Protein AF-I4GX04-F1 (afdb_monomer)

Foldseek 3Di:
DDDDDDDPVNVVVLVVVLVVLCVVPNCRSVVVVVVVVVVVVVCVVPVPPDDDDDPPPPD

Radius of gyration: 13.96 Å; Cα contacts (8 Å, |Δi|>4): 27; chains: 1; bounding box: 26×26×37 Å

Organism: NCBI:txid1160282

InterPro domains:
  IPR035093 Toxin-antitoxin system, RelE/ParE toxin domain superfamily [G3DSA:3.30.2310.20] (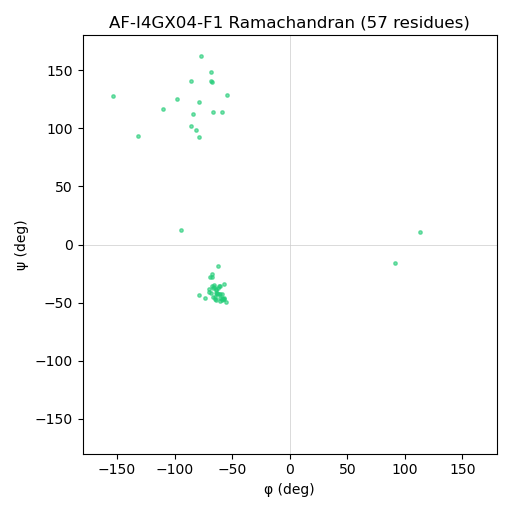3-59)

Sequence (59 aa):
MKPVIIHSEATRELDNAIQYYEKQKIGLGLDLLSEIEQALEKIQINPNLGTAHTIEGVR

pLDDT: mean 88.99, std 12.98, range [42.94, 98.12]

Structure (mmCIF, N/CA/C/O backbone):
data_AF-I4GX04-F1
#
_entry.id   AF-I4GX04-F1
#
loop_
_atom_site.group_PDB
_atom_site.id
_atom_site.type_symbol
_atom_site.label_atom_id
_atom_site.label_alt_id
_atom_site.label_comp_id
_atom_site.label_asym_id
_atom_site.label_entity_id
_atom_site.label_seq_id
_atom_site.pdbx_PDB_ins_code
_atom_site.Cartn_x
_atom_site.Cartn_y
_atom_site.Cartn_z
_atom_site.occupancy
_atom_site.B_iso_or_equiv
_atom_site.auth_seq_id
_atom_site.auth_comp_id
_atom_site.auth_asym_id
_atom_site.auth_atom_id
_atom_site.pdbx_PDB_model_num
ATOM 1 N N . MET A 1 1 ? 13.931 9.743 -13.022 1.00 69.44 1 MET A N 1
ATOM 2 C CA . MET A 1 1 ? 13.212 8.502 -12.652 1.00 69.44 1 MET A CA 1
ATOM 3 C C . MET A 1 1 ? 11.916 8.439 -13.438 1.00 69.44 1 MET A C 1
ATOM 5 O O . MET A 1 1 ? 11.387 9.495 -13.769 1.00 69.44 1 MET A O 1
ATOM 9 N N . LYS A 1 2 ? 11.434 7.244 -13.798 1.00 75.00 2 LYS A N 1
ATOM 10 C CA . LYS A 1 2 ? 10.126 7.131 -14.461 1.00 75.00 2 LYS A CA 1
ATOM 11 C C . LYS A 1 2 ? 9.022 7.506 -13.457 1.00 75.00 2 LYS A C 1
ATOM 13 O O . LYS A 1 2 ? 9.168 7.184 -12.276 1.00 75.00 2 LYS A O 1
ATOM 18 N N . PRO A 1 3 ? 7.966 8.217 -13.875 1.00 82.56 3 PRO A N 1
ATOM 19 C CA . PRO A 1 3 ? 6.836 8.482 -12.994 1.00 82.56 3 PRO A CA 1
ATOM 20 C C . PRO A 1 3 ? 6.095 7.174 -12.693 1.00 82.56 3 PRO A C 1
ATOM 22 O O . PRO A 1 3 ? 5.920 6.342 -13.584 1.00 82.56 3 PRO A O 1
ATOM 25 N N . VAL A 1 4 ? 5.666 6.998 -11.442 1.00 87.62 4 VAL A N 1
ATOM 26 C CA . VAL A 1 4 ? 4.726 5.935 -11.068 1.00 87.62 4 VAL A CA 1
ATOM 27 C C . VAL A 1 4 ? 3.331 6.405 -11.473 1.00 87.62 4 VAL A C 1
ATOM 29 O O . VAL A 1 4 ? 2.895 7.474 -11.054 1.00 87.62 4 VAL A O 1
ATOM 32 N N . ILE A 1 5 ? 2.648 5.627 -12.310 1.00 90.94 5 ILE A N 1
ATOM 33 C CA . ILE A 1 5 ? 1.259 5.880 -12.703 1.00 90.94 5 ILE A CA 1
ATOM 34 C C . ILE A 1 5 ? 0.415 4.785 -12.060 1.00 90.94 5 ILE A C 1
ATOM 36 O O . ILE A 1 5 ? 0.600 3.608 -12.359 1.00 90.94 5 ILE A O 1
ATOM 40 N N . ILE A 1 6 ? -0.490 5.179 -11.167 1.00 92.12 6 ILE A N 1
ATOM 41 C CA . ILE A 1 6 ? -1.436 4.273 -10.515 1.00 92.12 6 ILE A CA 1
ATOM 42 C C . ILE A 1 6 ? -2.761 4.371 -11.270 1.00 92.12 6 ILE A C 1
ATOM 44 O O . ILE A 1 6 ? -3.291 5.463 -11.472 1.00 92.12 6 ILE A O 1
ATOM 48 N N . HIS A 1 7 ? -3.279 3.230 -11.722 1.00 94.75 7 HIS A N 1
ATOM 49 C CA . HIS A 1 7 ? -4.587 3.160 -12.367 1.00 94.75 7 HIS A CA 1
ATOM 50 C C . HIS A 1 7 ? -5.702 3.446 -11.355 1.00 94.75 7 HIS A C 1
ATOM 52 O O . HIS A 1 7 ? -5.592 3.086 -10.186 1.00 94.75 7 HIS A O 1
ATOM 58 N N . SER A 1 8 ? -6.808 4.038 -11.811 1.00 95.44 8 SER A N 1
ATOM 59 C CA . SER A 1 8 ? -7.947 4.392 -10.950 1.00 95.44 8 SER A CA 1
ATOM 60 C C . SER A 1 8 ? -8.529 3.196 -10.187 1.00 95.44 8 SER A C 1
ATOM 62 O O . SER A 1 8 ? -8.960 3.337 -9.044 1.00 95.44 8 SER A O 1
ATOM 64 N N . GLU A 1 9 ? -8.518 2.011 -10.797 1.00 95.81 9 GLU A N 1
ATOM 65 C CA . GLU A 1 9 ? -8.952 0.760 -10.168 1.00 95.81 9 GLU A CA 1
ATOM 66 C C . GLU A 1 9 ? -8.046 0.379 -8.995 1.00 95.81 9 GLU A C 1
ATOM 68 O O . GLU A 1 9 ? -8.552 0.105 -7.909 1.00 95.81 9 GLU A O 1
ATOM 73 N N . ALA A 1 10 ? -6.727 0.471 -9.181 1.00 94.81 10 ALA A N 1
ATOM 74 C CA . ALA A 1 10 ? -5.743 0.212 -8.135 1.00 94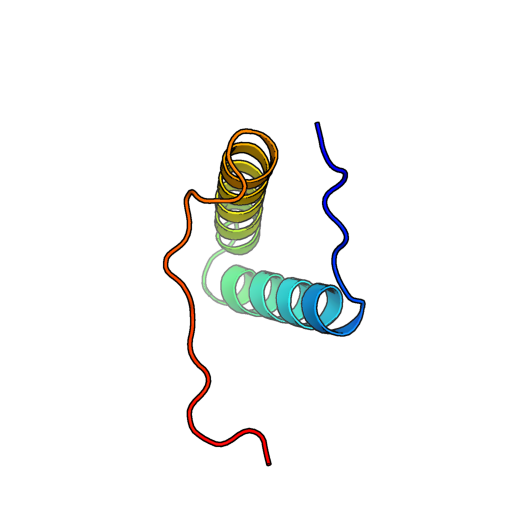.81 10 ALA A CA 1
ATOM 75 C C . ALA A 1 10 ? -5.828 1.243 -6.997 1.00 94.81 10 ALA A C 1
ATOM 77 O O . ALA A 1 10 ? -5.691 0.876 -5.833 1.00 94.81 10 ALA A O 1
ATOM 78 N N . THR A 1 11 ? -6.116 2.516 -7.298 1.00 95.44 11 THR A N 1
ATOM 79 C CA . THR A 1 11 ? -6.387 3.528 -6.260 1.00 95.44 11 THR A CA 1
ATOM 80 C C . THR A 1 11 ? -7.597 3.139 -5.413 1.00 95.44 11 THR A C 1
ATOM 82 O O . THR A 1 11 ? -7.523 3.152 -4.189 1.00 95.44 11 THR A O 1
ATOM 85 N N . ARG A 1 12 ? -8.697 2.717 -6.048 1.00 96.94 12 ARG A N 1
ATOM 86 C CA . ARG A 1 12 ? -9.896 2.274 -5.325 1.00 96.94 12 ARG A CA 1
ATOM 87 C C . ARG A 1 12 ? -9.634 1.016 -4.491 1.00 96.94 12 ARG A C 1
ATOM 89 O O . ARG A 1 12 ? -10.167 0.888 -3.392 1.00 96.94 12 ARG A O 1
ATOM 96 N N . GLU A 1 13 ? -8.849 0.075 -5.008 1.00 97.31 13 GLU A N 1
ATOM 97 C CA . GLU A 1 13 ? -8.434 -1.112 -4.254 1.00 97.31 13 GLU A CA 1
ATOM 98 C C . GLU A 1 13 ? -7.592 -0.742 -3.032 1.00 97.31 13 GLU A C 1
ATOM 100 O O . GLU A 1 13 ? -7.847 -1.261 -1.943 1.00 97.31 13 GLU A O 1
ATOM 105 N N . LEU A 1 14 ? -6.659 0.200 -3.185 1.00 96.44 14 LEU A N 1
ATOM 106 C CA . LEU A 1 14 ? -5.849 0.723 -2.090 1.00 96.44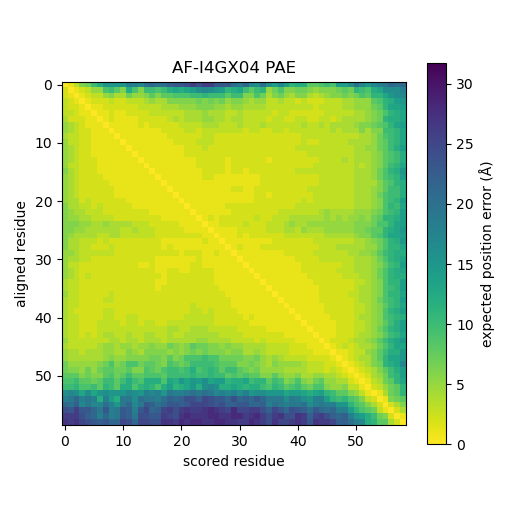 14 LEU A CA 1
ATOM 107 C C . LEU A 1 14 ? -6.717 1.382 -1.009 1.00 96.44 14 LEU A C 1
ATOM 109 O O . LEU A 1 14 ? -6.587 1.036 0.164 1.00 96.44 14 LEU A O 1
ATOM 113 N N . ASP A 1 15 ? -7.644 2.262 -1.392 1.00 97.00 15 ASP A N 1
ATOM 114 C CA . ASP A 1 15 ? -8.556 2.925 -0.450 1.00 97.00 15 ASP A CA 1
ATOM 115 C C . ASP A 1 15 ? -9.392 1.908 0.342 1.00 97.00 15 ASP A C 1
ATOM 117 O O . ASP A 1 15 ? -9.546 2.017 1.564 1.00 97.00 15 ASP A O 1
ATOM 121 N N . ASN A 1 16 ? -9.901 0.876 -0.339 1.00 97.88 16 ASN A N 1
ATOM 122 C CA . ASN A 1 16 ? -10.649 -0.206 0.299 1.00 97.88 16 ASN A CA 1
ATOM 123 C C . ASN A 1 16 ? -9.776 -1.004 1.278 1.00 97.88 16 ASN A C 1
ATOM 125 O O . ASN A 1 16 ? -10.237 -1.340 2.373 1.00 97.88 16 ASN A O 1
ATOM 129 N N . ALA A 1 17 ? -8.528 -1.299 0.905 1.00 97.88 17 ALA A N 1
ATOM 130 C CA . ALA A 1 17 ? -7.589 -2.018 1.758 1.00 97.88 17 ALA A CA 1
ATOM 131 C C . ALA A 1 17 ? -7.245 -1.208 3.016 1.00 97.88 17 ALA A C 1
ATOM 133 O O . ALA A 1 17 ? -7.354 -1.734 4.124 1.00 97.88 17 ALA A O 1
ATOM 134 N N . ILE A 1 18 ? -6.925 0.081 2.870 1.00 97.81 18 ILE A N 1
ATOM 135 C CA . ILE A 1 18 ? -6.645 0.984 3.998 1.00 97.81 18 ILE A CA 1
ATOM 136 C C . ILE A 1 18 ? -7.825 0.993 4.975 1.00 97.81 18 ILE A C 1
ATOM 138 O O . ILE A 1 18 ? -7.640 0.761 6.171 1.00 97.81 18 ILE A O 1
ATOM 142 N N . GLN A 1 19 ? -9.051 1.183 4.476 1.00 97.81 19 GLN A N 1
ATOM 143 C CA . GLN A 1 19 ? -10.250 1.174 5.321 1.00 97.81 19 GLN A CA 1
ATOM 144 C C . GLN A 1 19 ? -10.482 -0.170 6.016 1.00 97.81 19 GLN A C 1
ATOM 146 O O . GLN A 1 19 ? -10.963 -0.203 7.150 1.00 97.81 19 GLN A O 1
ATOM 151 N N . TYR A 1 20 ? -10.196 -1.281 5.338 1.00 98.12 20 TYR A N 1
ATOM 152 C CA . TYR A 1 20 ? -10.331 -2.613 5.914 1.00 98.12 20 TYR A CA 1
ATOM 153 C C . TYR A 1 20 ? -9.367 -2.817 7.086 1.00 98.12 20 TYR A C 1
ATOM 155 O O . TYR A 1 20 ? -9.801 -3.246 8.156 1.00 98.12 20 TYR A O 1
ATOM 163 N N . TYR A 1 21 ? -8.091 -2.472 6.917 1.00 97.94 21 TYR A N 1
ATOM 164 C CA . TYR A 1 21 ? -7.085 -2.639 7.965 1.00 97.94 21 TYR A CA 1
ATOM 165 C C . TYR A 1 21 ? -7.285 -1.673 9.135 1.00 97.94 21 TYR A C 1
ATOM 167 O O . TYR A 1 21 ? -7.192 -2.096 10.288 1.00 97.94 21 TYR A O 1
ATOM 175 N N . GLU A 1 22 ? -7.676 -0.427 8.871 1.00 97.31 22 GLU A N 1
ATOM 176 C CA . GLU A 1 22 ? -7.972 0.553 9.923 1.00 97.31 22 GLU A CA 1
ATOM 177 C C . GLU A 1 22 ? -9.124 0.101 10.838 1.00 97.31 22 GLU A C 1
ATOM 179 O O . GLU A 1 22 ? -9.083 0.294 12.054 1.00 97.31 22 GLU A O 1
ATOM 184 N N . LYS A 1 23 ? -10.137 -0.579 10.279 1.00 97.69 23 LYS A N 1
ATOM 185 C CA . LYS A 1 23 ? -11.242 -1.168 11.059 1.00 97.69 23 LYS A CA 1
ATOM 186 C C . LYS A 1 23 ? -10.803 -2.328 11.951 1.00 97.69 23 LYS A C 1
ATOM 188 O O . LYS A 1 23 ? -11.483 -2.605 12.936 1.00 97.69 23 LYS A O 1
ATOM 193 N N . GLN A 1 24 ? -9.719 -3.027 11.613 1.00 97.31 24 GLN A N 1
ATOM 194 C CA . GLN A 1 24 ? -9.205 -4.117 12.447 1.00 97.31 24 GLN A CA 1
ATOM 195 C C . GLN A 1 24 ? -8.414 -3.590 13.639 1.00 97.31 24 GLN A C 1
ATOM 197 O O . GLN A 1 24 ? -8.555 -4.092 14.754 1.00 97.31 24 GLN A O 1
ATOM 202 N N . LYS A 1 25 ? -7.570 -2.586 13.401 1.00 97.56 25 LYS A N 1
ATOM 203 C CA . LYS A 1 25 ? -6.760 -1.941 14.428 1.00 97.56 25 LYS A CA 1
ATOM 204 C C . LYS A 1 25 ? -6.470 -0.514 13.988 1.00 97.56 25 LYS A C 1
ATOM 206 O O . LYS A 1 25 ? -5.938 -0.302 12.903 1.00 97.56 25 LYS A O 1
ATOM 211 N N . ILE A 1 26 ? -6.758 0.435 14.874 1.00 97.00 26 ILE A N 1
ATOM 212 C CA . ILE A 1 26 ? -6.447 1.848 14.649 1.00 97.00 26 ILE A CA 1
ATOM 213 C C . ILE A 1 26 ? -4.954 1.994 14.332 1.00 97.00 26 ILE A C 1
ATOM 215 O O . ILE A 1 26 ? -4.110 1.478 15.075 1.00 97.00 26 ILE A O 1
ATOM 219 N N . GLY A 1 27 ? -4.649 2.682 13.234 1.00 96.25 27 GLY A N 1
ATOM 220 C CA . GLY A 1 27 ? -3.299 2.905 12.717 1.00 96.25 27 GLY A CA 1
ATOM 221 C C . GLY A 1 27 ? -2.807 1.859 11.714 1.00 96.25 27 GLY A C 1
ATOM 222 O O . GLY A 1 27 ? -1.869 2.142 10.975 1.00 96.25 27 GLY A O 1
ATOM 223 N N . LEU A 1 28 ? -3.443 0.689 11.608 1.00 97.31 28 LEU A N 1
ATOM 224 C CA . LEU A 1 28 ? -2.978 -0.364 10.698 1.00 97.31 28 LEU A CA 1
ATOM 225 C C . LEU A 1 28 ? -3.172 0.010 9.219 1.00 97.31 28 LEU A C 1
ATOM 227 O O . LEU A 1 28 ? -2.412 -0.442 8.366 1.00 97.31 28 LEU A O 1
ATOM 231 N N . GLY A 1 29 ? -4.161 0.853 8.902 1.00 97.25 29 GLY A N 1
ATOM 232 C CA . GLY A 1 29 ? -4.315 1.391 7.549 1.00 97.25 29 GLY A CA 1
ATOM 233 C C . GLY A 1 29 ? -3.176 2.345 7.173 1.00 97.25 29 GLY A C 1
ATOM 234 O O . GLY A 1 29 ? -2.723 2.340 6.029 1.00 97.25 29 GLY A O 1
ATOM 235 N N . LEU A 1 30 ? -2.682 3.124 8.142 1.00 96.12 30 LEU A N 1
ATOM 236 C CA . LEU A 1 30 ? -1.530 4.012 7.958 1.00 96.12 30 LEU A CA 1
ATOM 237 C C . LEU A 1 30 ? -0.227 3.223 7.810 1.00 96.12 30 LEU A C 1
ATOM 239 O O . LEU A 1 30 ? 0.582 3.554 6.944 1.00 96.12 30 LEU A O 1
ATOM 243 N N . ASP A 1 31 ? -0.054 2.165 8.606 1.00 97.88 31 ASP A N 1
ATOM 244 C CA . ASP A 1 31 ? 1.095 1.261 8.495 1.00 97.88 31 ASP A CA 1
ATOM 245 C C . ASP A 1 31 ? 1.162 0.647 7.084 1.00 97.88 31 ASP A C 1
ATOM 247 O O . ASP A 1 31 ? 2.204 0.708 6.428 1.00 97.88 31 ASP A O 1
ATOM 251 N N . LEU A 1 32 ? 0.027 0.155 6.564 1.00 97.50 32 LEU A N 1
ATOM 252 C CA . LEU A 1 32 ? -0.062 -0.370 5.197 1.00 97.50 32 LEU A CA 1
ATOM 253 C C . LEU A 1 32 ? 0.318 0.683 4.146 1.00 97.50 32 LEU A C 1
ATOM 255 O O . LEU A 1 32 ? 1.086 0.387 3.230 1.00 97.50 32 LEU A O 1
ATOM 259 N N . LEU A 1 33 ? -0.229 1.897 4.255 1.00 96.38 33 LEU A N 1
ATOM 260 C CA . LEU A 1 33 ? 0.059 2.973 3.307 1.00 96.38 33 LEU A CA 1
ATOM 261 C C 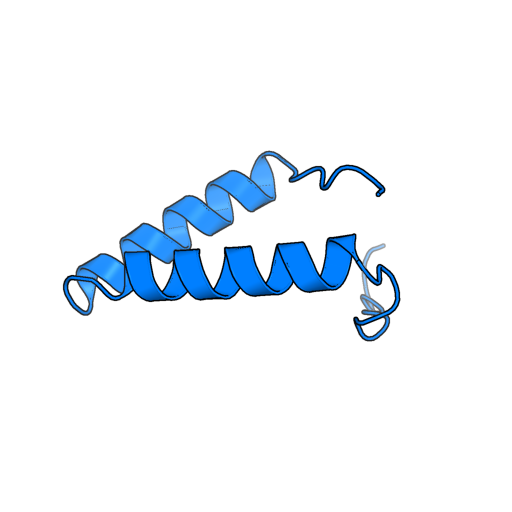. LEU A 1 33 ? 1.563 3.286 3.272 1.00 96.38 33 LEU A C 1
ATOM 263 O O . LEU A 1 33 ? 2.147 3.342 2.191 1.00 96.38 33 LEU A O 1
ATOM 267 N N . SER A 1 34 ? 2.194 3.396 4.444 1.00 97.31 34 SER A N 1
ATOM 268 C CA . SER A 1 34 ? 3.636 3.635 4.564 1.00 97.31 34 SER A CA 1
ATOM 269 C C . SER A 1 34 ? 4.464 2.518 3.913 1.00 97.31 34 SER A C 1
ATOM 271 O O . SER A 1 34 ? 5.447 2.793 3.222 1.00 97.31 34 SER A O 1
ATOM 273 N N . GLU A 1 35 ? 4.100 1.247 4.107 1.00 97.50 35 GLU A N 1
ATOM 274 C CA . GLU A 1 35 ? 4.808 0.126 3.470 1.00 97.50 35 GLU A CA 1
ATOM 275 C C . GLU A 1 35 ? 4.685 0.150 1.938 1.00 97.50 35 GLU A C 1
ATOM 277 O O . GLU A 1 35 ? 5.660 -0.119 1.226 1.00 97.50 35 GLU A O 1
ATOM 282 N N . ILE A 1 36 ? 3.509 0.516 1.419 1.00 95.44 36 ILE A N 1
ATOM 283 C CA . ILE A 1 36 ? 3.267 0.633 -0.023 1.00 95.44 36 ILE A CA 1
ATOM 284 C C . ILE A 1 36 ? 4.080 1.782 -0.618 1.00 95.44 36 ILE A C 1
ATOM 286 O O . ILE A 1 36 ? 4.728 1.588 -1.647 1.00 95.44 36 ILE A O 1
ATOM 290 N N . GLU A 1 37 ? 4.112 2.950 0.023 1.00 94.69 37 GLU A N 1
ATOM 291 C CA . GLU A 1 37 ? 4.923 4.089 -0.426 1.00 94.69 37 GLU A CA 1
ATOM 292 C C . GLU A 1 37 ? 6.410 3.715 -0.524 1.00 94.69 37 GLU A C 1
ATOM 294 O O . GLU A 1 37 ? 7.037 3.925 -1.566 1.00 94.69 37 GLU A O 1
ATOM 299 N N . GLN A 1 38 ? 6.951 3.0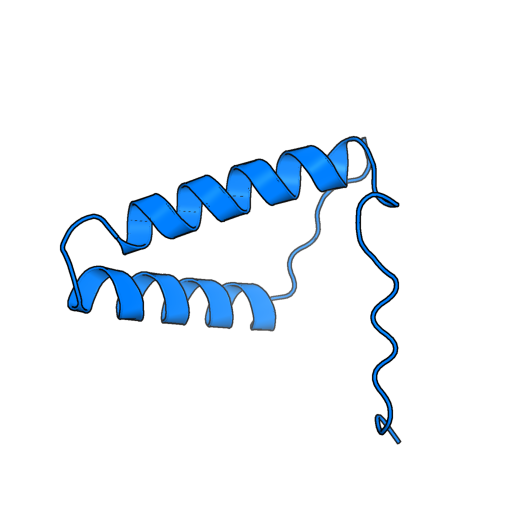38 0.494 1.00 95.44 38 GLN A N 1
ATOM 300 C CA . GLN A 1 38 ? 8.333 2.541 0.475 1.00 95.44 38 GLN A CA 1
ATOM 301 C C . GLN A 1 38 ? 8.584 1.523 -0.648 1.00 95.44 38 GLN A C 1
ATOM 303 O O . GLN A 1 38 ? 9.676 1.472 -1.224 1.00 95.44 38 GLN A O 1
ATOM 308 N N . ALA A 1 39 ? 7.603 0.674 -0.962 1.00 93.56 39 ALA A N 1
ATOM 309 C CA . ALA A 1 39 ? 7.705 -0.260 -2.080 1.00 93.56 39 ALA A CA 1
ATOM 310 C C . ALA A 1 39 ? 7.701 0.476 -3.431 1.00 93.56 39 ALA A C 1
ATOM 312 O O . ALA A 1 39 ? 8.513 0.154 -4.306 1.00 93.56 39 ALA A O 1
ATOM 313 N N . LEU A 1 40 ? 6.846 1.490 -3.591 1.00 92.50 40 LEU A N 1
ATOM 314 C CA . LEU A 1 40 ? 6.775 2.308 -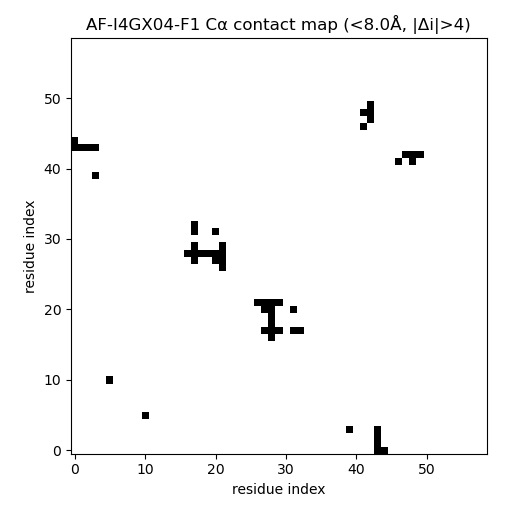4.802 1.00 92.50 40 LEU A CA 1
ATOM 315 C C . LEU A 1 40 ? 8.076 3.077 -5.044 1.00 92.50 40 LEU A C 1
ATOM 317 O O . LEU A 1 40 ? 8.562 3.080 -6.175 1.00 92.50 40 LEU A O 1
ATOM 321 N N . GLU A 1 41 ? 8.688 3.650 -4.006 1.00 92.69 41 GLU A N 1
ATOM 322 C CA . GLU A 1 41 ? 9.999 4.306 -4.109 1.00 92.69 41 GLU A CA 1
ATOM 323 C C . GLU A 1 41 ? 11.074 3.347 -4.640 1.00 92.69 41 GLU A C 1
ATOM 325 O O . GLU A 1 41 ? 11.809 3.670 -5.581 1.00 92.69 41 GLU A O 1
ATOM 330 N N . LYS A 1 42 ? 11.132 2.126 -4.095 1.00 91.88 42 LYS A N 1
ATOM 331 C CA . LYS A 1 42 ? 12.083 1.091 -4.534 1.00 91.88 42 LYS A CA 1
ATOM 332 C C . LYS A 1 42 ? 11.874 0.703 -6.001 1.00 91.88 42 LYS A C 1
ATOM 334 O O . LYS A 1 42 ? 12.854 0.583 -6.740 1.00 91.88 42 LYS A O 1
ATOM 339 N N . ILE A 1 43 ? 10.622 0.553 -6.440 1.00 90.25 43 ILE A N 1
ATOM 340 C CA . ILE A 1 43 ? 10.273 0.264 -7.844 1.00 90.25 43 ILE A CA 1
ATOM 341 C C . ILE A 1 43 ? 10.625 1.451 -8.746 1.00 90.25 43 ILE A C 1
ATOM 343 O O . ILE A 1 43 ? 11.108 1.268 -9.863 1.00 90.25 43 ILE A O 1
ATOM 347 N N . GLN A 1 44 ? 10.428 2.679 -8.271 1.00 90.38 44 GLN A N 1
ATOM 348 C CA . GLN A 1 44 ? 10.747 3.875 -9.039 1.00 90.38 44 GLN A CA 1
ATOM 349 C C . GLN A 1 44 ? 12.259 4.009 -9.296 1.00 90.38 44 GLN A C 1
ATOM 351 O O . GLN A 1 44 ? 12.666 4.479 -10.366 1.00 90.38 44 GLN A O 1
ATOM 356 N N . ILE A 1 45 ? 13.085 3.585 -8.331 1.00 91.00 45 ILE A N 1
ATOM 357 C CA . ILE A 1 45 ? 14.550 3.521 -8.450 1.00 91.00 45 ILE A CA 1
ATOM 358 C C . ILE A 1 45 ? 14.964 2.360 -9.362 1.00 91.00 45 ILE A C 1
ATOM 360 O O . ILE A 1 45 ? 15.800 2.543 -10.248 1.00 91.00 45 ILE A O 1
ATOM 364 N N . ASN A 1 46 ? 14.370 1.179 -9.170 1.00 90.25 46 ASN A N 1
ATOM 365 C CA . ASN A 1 46 ? 14.660 -0.019 -9.950 1.00 90.25 46 ASN A CA 1
ATOM 366 C C . ASN A 1 46 ? 13.364 -0.704 -10.430 1.00 90.25 46 ASN A C 1
ATOM 368 O O . ASN A 1 46 ? 12.832 -1.572 -9.735 1.00 90.25 46 ASN A O 1
ATOM 372 N N . PRO A 1 47 ? 12.883 -0.388 -11.649 1.00 87.50 47 PRO A N 1
ATOM 373 C CA . PRO A 1 47 ? 11.646 -0.969 -12.179 1.00 87.50 47 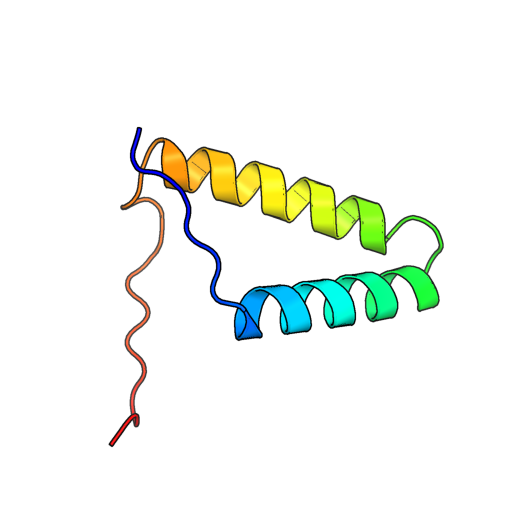PRO A CA 1
ATOM 374 C C . PRO A 1 47 ? 11.676 -2.494 -12.355 1.00 87.50 47 PRO A C 1
ATOM 376 O O . PRO A 1 47 ? 10.623 -3.116 -12.433 1.00 87.50 47 PRO A O 1
ATOM 379 N N . ASN A 1 48 ? 12.866 -3.103 -12.397 1.00 87.19 48 ASN A N 1
ATOM 380 C CA . ASN A 1 48 ? 13.046 -4.550 -12.549 1.00 87.19 48 ASN A CA 1
ATOM 381 C C . ASN A 1 48 ? 13.192 -5.276 -11.198 1.00 87.19 48 ASN A C 1
ATOM 383 O O . ASN A 1 48 ? 13.620 -6.426 -11.168 1.00 87.19 48 ASN A O 1
ATOM 387 N N . LEU A 1 49 ? 12.897 -4.609 -10.075 1.00 86.50 49 LEU A N 1
ATOM 388 C CA . LEU A 1 49 ? 12.999 -5.195 -8.733 1.00 86.50 49 LEU A CA 1
ATOM 389 C C . LEU A 1 49 ? 11.959 -6.303 -8.487 1.00 86.50 49 LEU A C 1
ATOM 391 O O . LEU A 1 49 ? 12.185 -7.196 -7.675 1.00 86.50 49 LEU A O 1
ATOM 395 N N . GLY A 1 50 ? 10.814 -6.232 -9.168 1.00 83.00 50 GLY A N 1
ATOM 396 C CA . GLY A 1 50 ? 9.750 -7.226 -9.067 1.00 83.00 50 GLY A CA 1
ATOM 397 C C . GLY A 1 50 ? 10.053 -8.510 -9.841 1.00 83.00 50 GLY A C 1
ATOM 398 O O . GLY A 1 50 ? 10.876 -8.543 -10.752 1.00 83.00 50 GLY A O 1
ATOM 399 N N . THR A 1 51 ? 9.335 -9.579 -9.504 1.00 84.19 51 THR A N 1
ATOM 400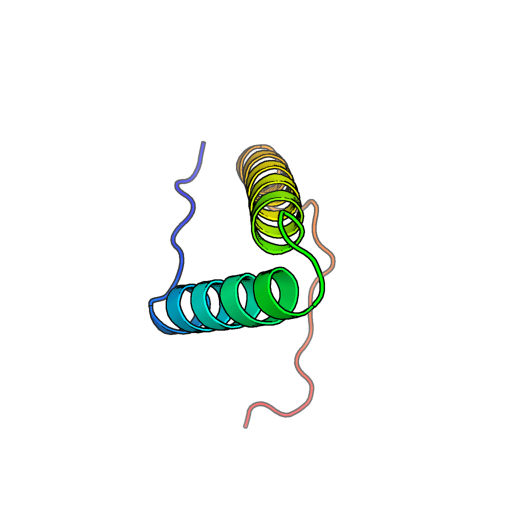 C CA . THR A 1 51 ? 9.301 -10.794 -10.331 1.00 84.19 51 THR A CA 1
ATOM 401 C C . THR A 1 51 ? 8.231 -10.637 -11.405 1.00 84.19 51 THR A C 1
ATOM 403 O O . THR A 1 51 ? 7.161 -10.093 -11.131 1.00 84.19 51 THR A O 1
ATOM 406 N N . ALA A 1 52 ? 8.501 -11.108 -12.624 1.00 79.69 52 ALA A N 1
ATOM 407 C CA . ALA A 1 52 ? 7.511 -11.098 -13.692 1.00 79.69 52 ALA A CA 1
ATOM 408 C C . ALA A 1 52 ? 6.272 -11.896 -13.260 1.00 79.69 52 ALA A C 1
ATOM 410 O O . ALA A 1 52 ? 6.339 -13.109 -13.065 1.00 79.69 52 ALA A O 1
ATOM 411 N N . HIS A 1 53 ? 5.143 -11.208 -13.108 1.00 75.25 53 HIS A N 1
ATOM 412 C CA . HIS A 1 53 ? 3.873 -11.855 -12.828 1.00 75.25 53 HIS A CA 1
ATOM 413 C C . HIS A 1 53 ? 3.245 -12.277 -14.157 1.00 75.25 53 HIS A C 1
ATOM 415 O O . HIS A 1 53 ? 2.747 -11.446 -14.916 1.00 75.25 53 HIS A O 1
ATOM 421 N N . THR A 1 54 ? 3.338 -13.567 -14.482 1.00 73.81 54 THR A N 1
ATOM 422 C CA . THR A 1 54 ? 2.622 -14.148 -15.622 1.00 73.81 54 THR A CA 1
ATOM 423 C C . THR A 1 54 ? 1.214 -14.483 -15.157 1.00 73.81 54 THR A C 1
ATOM 425 O O . THR A 1 54 ? 1.029 -15.354 -14.312 1.00 73.81 54 THR A O 1
ATOM 428 N N . ILE A 1 55 ? 0.218 -13.774 -15.683 1.00 63.91 55 ILE A N 1
ATOM 429 C CA . ILE A 1 55 ? -1.180 -14.116 -15.434 1.00 63.91 55 ILE A CA 1
ATOM 430 C C . ILE A 1 55 ? -1.527 -15.252 -16.400 1.00 63.91 55 ILE A C 1
ATOM 432 O O . ILE A 1 55 ? -1.777 -15.013 -17.582 1.00 63.91 55 ILE A O 1
ATOM 436 N N . GLU A 1 56 ? -1.501 -16.499 -15.932 1.00 57.53 56 GLU A N 1
ATOM 437 C CA . GLU A 1 56 ? -2.116 -17.587 -16.693 1.00 57.53 56 GLU A CA 1
ATOM 438 C C . GLU A 1 56 ? -3.633 -17.354 -16.726 1.00 57.53 56 GLU A C 1
ATOM 440 O O . GLU A 1 56 ? -4.297 -17.391 -15.693 1.00 57.53 56 GLU A O 1
ATOM 445 N N . GLY A 1 57 ? -4.189 -17.095 -17.914 1.00 52.47 57 GLY A N 1
ATOM 446 C CA . GLY A 1 57 ? -5.641 -17.116 -18.124 1.00 52.47 57 GLY A CA 1
ATOM 447 C C . GLY A 1 57 ? -6.339 -15.793 -18.451 1.00 52.47 57 GLY A C 1
ATOM 448 O O . GLY A 1 57 ? -7.566 -15.795 -18.503 1.00 52.47 57 GLY A O 1
ATOM 449 N N . VAL A 1 58 ? -5.631 -14.697 -18.746 1.00 48.84 58 VAL A N 1
ATOM 450 C CA . VAL A 1 58 ? -6.282 -13.543 -19.403 1.00 48.84 58 VAL A CA 1
ATOM 451 C C . VAL A 1 58 ? -6.414 -13.855 -20.897 1.00 48.84 58 VAL A C 1
ATOM 453 O O . VAL A 1 58 ? -5.469 -13.676 -21.665 1.00 48.84 58 VAL A O 1
ATOM 456 N N . ARG A 1 59 ? -7.563 -14.426 -21.272 1.00 42.94 59 ARG A N 1
ATOM 457 C CA . ARG A 1 59 ? -8.032 -14.533 -22.660 1.00 42.94 59 ARG A CA 1
ATOM 458 C C . ARG A 1 59 ? -8.733 -13.253 -23.087 1.00 42.94 59 ARG A C 1
ATOM 460 O O .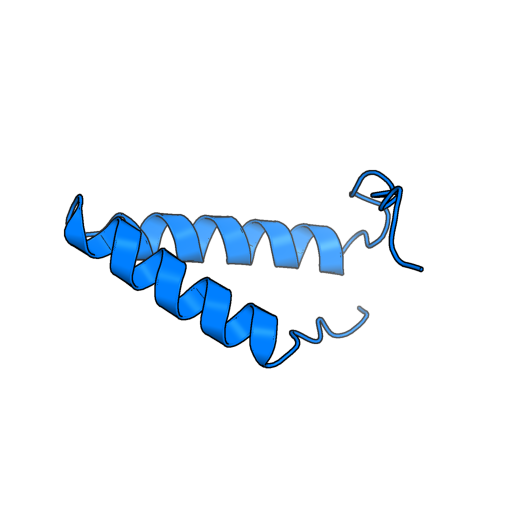 ARG A 1 59 ? -9.467 -12.695 -22.244 1.00 42.94 59 ARG A O 1
#

Solvent-accessible surface area (backbone atoms only — not comparable to full-atom values): 3676 Å² total; per-residue (Å²): 122,69,82,88,83,80,53,73,67,56,52,53,51,48,54,52,49,30,55,54,37,31,74,75,38,85,60,44,21,57,52,50,51,54,54,49,52,56,50,49,54,51,36,45,77,38,76,77,74,64,77,89,82,78,73,88,77,85,123

Secondary structure (DSSP, 8-state):
-PPP---HHHHHHHHHHHHHHHHHSTTHHHHHHHHHHHHHHHHHH-TTSS-----TT--

Mean predicted aligned error: 5.54 Å